Protein AF-A0A7C3TBG3-F1 (afdb_monomer_lite)

pLDDT: mean 84.42, std 11.93, range [40.38, 95.69]

Foldseek 3Di:
DDDDADDDQKDAAPVRDIAGHDPLLSVLVRVVCVVVVHHPVNVCVVLRVVLVVCVVQCWAQWPVGIDHPVPDDVVGDVPPDDPDSNSRSVRRSCVVRVLSSVLVVQVVVVDWDWDQDPVGTDIRD

Sequence (125 aa):
MSVQVIIPNRLRFWDGSEFELNDVWVQALHDKLKHNKKTLQEFLEEFGLWLRERWETRTCSSKFGIRKWDDLDEFDYEVTKIDHVSDLAEIELYHYLRAWILGLALGKAGGKVLILTKDGIVEYP

Radius of gyration: 15.28 Å; chains: 1; bounding box: 35×37×37 Å

Structure (mmCIF, N/CA/C/O backbone):
data_AF-A0A7C3TBG3-F1
#
_entry.id   AF-A0A7C3TBG3-F1
#
loop_
_atom_site.group_PDB
_atom_site.id
_atom_site.type_symbol
_atom_site.label_atom_id
_atom_site.label_alt_id
_atom_site.label_comp_id
_atom_site.label_asym_id
_atom_site.label_entity_id
_atom_site.label_seq_id
_atom_site.pdbx_PDB_ins_code
_atom_site.Cartn_x
_atom_site.Cartn_y
_atom_site.Cartn_z
_atom_site.occupancy
_atom_site.B_iso_or_equiv
_atom_site.auth_seq_id
_atom_site.auth_comp_id
_atom_site.auth_asym_id
_atom_site.auth_atom_id
_atom_site.pdbx_PDB_model_num
ATOM 1 N N . MET A 1 1 ? -8.620 18.206 19.695 1.00 40.38 1 MET A N 1
ATOM 2 C CA . MET A 1 1 ? -9.225 18.352 18.354 1.00 40.38 1 MET A CA 1
ATOM 3 C C . MET A 1 1 ? -8.674 17.232 17.487 1.00 40.38 1 MET A C 1
ATOM 5 O O . MET A 1 1 ? -7.460 17.133 17.381 1.00 40.38 1 MET A O 1
ATOM 9 N N . SER A 1 2 ? -9.514 16.335 16.969 1.00 46.81 2 SER A N 1
ATOM 10 C CA . SER A 1 2 ? -9.076 15.291 16.034 1.00 46.81 2 SER A CA 1
ATOM 11 C C . SER A 1 2 ? -8.849 15.922 14.664 1.00 46.81 2 SER A C 1
ATOM 13 O O . SER A 1 2 ? -9.791 16.460 14.087 1.00 46.81 2 SER A O 1
ATOM 15 N N . VAL A 1 3 ? -7.615 15.887 14.161 1.00 52.41 3 VAL A N 1
ATOM 16 C CA . VAL A 1 3 ? -7.312 16.282 12.781 1.00 52.41 3 VAL A CA 1
ATOM 17 C C . VAL A 1 3 ? -8.065 15.322 11.862 1.00 52.41 3 VAL A C 1
ATOM 19 O O . VAL A 1 3 ? -7.853 14.112 11.922 1.00 52.41 3 VAL A O 1
ATOM 22 N N . GLN A 1 4 ? -9.005 15.845 11.080 1.00 57.69 4 GLN A N 1
ATOM 23 C CA . GLN A 1 4 ? -9.768 15.057 10.120 1.00 57.69 4 GLN A CA 1
ATOM 24 C C . GLN A 1 4 ? -8.865 14.824 8.903 1.00 57.69 4 GLN A C 1
ATOM 26 O O . GLN A 1 4 ? -8.488 15.775 8.221 1.00 57.69 4 GLN A O 1
ATOM 31 N N . VAL A 1 5 ? -8.441 13.578 8.679 1.00 64.38 5 VAL A N 1
ATOM 32 C CA . VAL A 1 5 ? -7.566 13.230 7.552 1.00 64.38 5 VAL A CA 1
ATOM 33 C C . VAL A 1 5 ? -8.439 13.116 6.305 1.00 64.38 5 VAL A C 1
ATOM 35 O O . VAL A 1 5 ? -9.221 12.178 6.180 1.00 64.38 5 VAL A O 1
ATOM 38 N N . ILE A 1 6 ? -8.338 14.088 5.399 1.00 75.38 6 ILE A N 1
ATOM 39 C CA . ILE A 1 6 ? -9.031 14.046 4.108 1.00 75.38 6 ILE A CA 1
ATOM 40 C C . ILE A 1 6 ? -8.163 13.241 3.144 1.00 75.38 6 ILE A C 1
ATOM 42 O O . ILE A 1 6 ? -7.046 13.647 2.827 1.00 75.38 6 ILE A O 1
ATOM 46 N N . ILE A 1 7 ? -8.676 12.097 2.697 1.00 81.69 7 ILE A N 1
ATOM 47 C CA . ILE A 1 7 ? -8.017 11.246 1.706 1.00 81.69 7 ILE A CA 1
ATOM 48 C C . ILE A 1 7 ? -8.717 11.454 0.366 1.00 81.69 7 ILE A C 1
ATOM 50 O O . ILE A 1 7 ? -9.930 11.244 0.293 1.00 81.69 7 ILE A O 1
ATOM 54 N N . PRO A 1 8 ? -7.995 11.872 -0.688 1.00 84.94 8 PRO A N 1
ATOM 55 C CA . PRO A 1 8 ? -8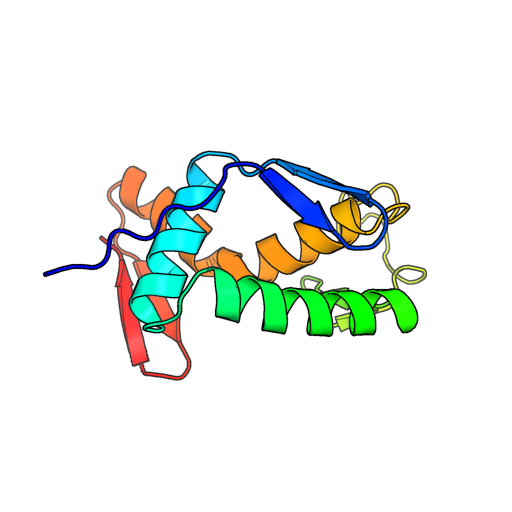.569 11.929 -2.014 1.00 84.94 8 PRO A CA 1
ATOM 56 C C . PRO A 1 8 ? -8.863 10.505 -2.482 1.00 84.94 8 PRO A C 1
ATOM 58 O O . PRO A 1 8 ? -8.078 9.582 -2.292 1.00 84.94 8 PRO A O 1
ATOM 61 N N . ASN A 1 9 ? -9.980 10.349 -3.165 1.00 87.25 9 ASN A N 1
ATOM 62 C CA . ASN A 1 9 ? -10.375 9.140 -3.877 1.00 87.25 9 ASN A CA 1
ATOM 63 C C . ASN A 1 9 ? -9.534 8.890 -5.140 1.00 87.25 9 ASN A C 1
ATOM 65 O O . ASN A 1 9 ? -9.746 7.907 -5.835 1.00 87.25 9 ASN A O 1
ATOM 69 N N . ARG A 1 10 ? -8.549 9.743 -5.437 1.00 90.19 10 ARG A N 1
ATOM 70 C CA . ARG A 1 10 ? -7.609 9.547 -6.537 1.00 90.19 10 ARG A CA 1
ATOM 71 C C . ARG A 1 10 ? -6.192 9.904 -6.116 1.00 90.19 10 ARG A C 1
ATOM 73 O O . ARG A 1 10 ? -5.956 10.979 -5.566 1.00 90.19 10 ARG A O 1
ATOM 80 N N . LEU A 1 11 ? -5.259 9.005 -6.403 1.00 88.31 11 LEU A N 1
ATOM 81 C CA . LEU A 1 11 ? -3.828 9.203 -6.215 1.00 88.31 11 LEU A CA 1
ATOM 82 C C . LEU A 1 11 ? -3.177 9.424 -7.577 1.00 88.31 11 LEU A C 1
ATOM 84 O O . LEU A 1 11 ? -3.487 8.714 -8.530 1.00 88.31 11 LEU A O 1
ATOM 88 N N . ARG A 1 12 ? -2.276 10.403 -7.661 1.00 88.88 12 ARG A N 1
ATOM 89 C CA . ARG A 1 12 ? -1.509 10.708 -8.872 1.00 88.88 12 ARG A CA 1
ATOM 90 C C . ARG A 1 12 ? -0.029 10.467 -8.619 1.00 88.88 12 ARG A C 1
ATOM 92 O O . ARG A 1 12 ? 0.496 10.925 -7.604 1.00 88.88 12 ARG A O 1
ATOM 99 N N . PHE A 1 13 ? 0.634 9.784 -9.546 1.00 88.00 13 PHE A N 1
ATOM 100 C CA . PHE A 1 13 ? 2.037 9.389 -9.422 1.00 88.00 13 PHE A CA 1
ATOM 101 C C . PHE A 1 13 ? 2.959 10.210 -10.332 1.00 88.00 13 PHE A C 1
ATOM 103 O O . PHE A 1 13 ? 2.516 11.010 -11.159 1.00 88.00 13 PHE A O 1
ATOM 110 N N . TRP A 1 14 ? 4.273 10.054 -10.141 1.00 87.50 14 TRP A N 1
ATOM 111 C CA . TRP A 1 14 ? 5.294 10.889 -10.792 1.00 87.50 14 TRP A CA 1
ATOM 112 C C . TRP A 1 14 ? 5.414 10.662 -12.303 1.00 87.50 14 TRP A C 1
ATOM 114 O O . TRP A 1 14 ? 5.908 11.540 -13.004 1.00 87.50 14 TRP A O 1
ATOM 124 N N . ASP A 1 15 ? 4.991 9.503 -12.804 1.00 86.94 15 ASP A N 1
ATOM 125 C CA . ASP A 1 15 ? 4.933 9.192 -14.236 1.00 86.94 15 ASP A CA 1
ATOM 126 C C . ASP A 1 15 ? 3.671 9.766 -14.909 1.00 86.94 15 ASP A C 1
ATOM 128 O O . ASP A 1 15 ? 3.502 9.652 -16.120 1.00 86.94 15 ASP A O 1
ATOM 132 N N . GLY A 1 16 ? 2.795 10.409 -14.128 1.00 87.44 16 GLY A N 1
ATOM 133 C CA . GLY A 1 16 ? 1.530 10.972 -14.580 1.00 87.44 16 GLY A CA 1
ATOM 134 C C . GLY A 1 16 ? 0.351 10.001 -14.523 1.00 87.44 16 GLY A C 1
ATOM 135 O O . GLY A 1 16 ? -0.766 10.453 -14.775 1.00 87.44 16 GLY A O 1
ATOM 136 N N . SER A 1 17 ? 0.570 8.729 -14.169 1.00 89.31 17 SER A N 1
ATOM 137 C CA . SER A 1 17 ? -0.502 7.751 -13.968 1.00 89.31 17 SER A CA 1
ATOM 138 C C . SER A 1 17 ? -1.347 8.086 -12.735 1.00 89.31 17 SER A C 1
ATOM 140 O O . SER A 1 17 ? -0.915 8.793 -11.814 1.00 89.31 17 SER A O 1
ATOM 142 N N . GLU A 1 18 ? -2.583 7.591 -12.731 1.00 91.94 18 GLU A N 1
ATOM 143 C CA . GLU A 1 18 ? -3.551 7.820 -11.662 1.00 91.94 18 GLU A CA 1
ATOM 144 C C . GLU A 1 18 ? -4.170 6.495 -11.218 1.00 91.94 18 GLU A C 1
ATOM 146 O O . GLU A 1 18 ? -4.406 5.608 -12.034 1.00 91.94 18 GLU A O 1
ATOM 151 N N . PHE A 1 19 ? -4.452 6.381 -9.923 1.00 90.00 19 PHE A N 1
ATOM 152 C CA . PHE A 1 19 ? -5.154 5.244 -9.335 1.00 90.00 19 PHE A CA 1
ATOM 153 C C . PHE A 1 19 ? -6.342 5.734 -8.508 1.00 90.00 19 PHE A C 1
ATOM 155 O O . PHE A 1 19 ? -6.201 6.632 -7.671 1.00 90.00 19 PHE A O 1
ATOM 162 N N . GLU A 1 20 ? -7.519 5.164 -8.756 1.00 92.31 20 GLU A N 1
ATOM 163 C CA . GLU A 1 20 ? -8.760 5.534 -8.078 1.00 92.31 20 GLU A CA 1
ATOM 164 C C . GLU A 1 20 ? -9.029 4.601 -6.892 1.00 92.31 20 GLU A C 1
ATOM 166 O O . GLU A 1 20 ? -9.107 3.383 -7.031 1.00 92.31 20 GLU A O 1
ATOM 171 N N . LEU A 1 21 ? -9.177 5.187 -5.707 1.00 91.62 21 LEU A N 1
ATOM 172 C CA . LEU A 1 21 ? -9.503 4.482 -4.477 1.00 91.62 21 LEU A CA 1
ATOM 173 C C . LEU A 1 21 ? -11.020 4.404 -4.322 1.00 91.62 21 LEU A C 1
ATOM 175 O O . LEU A 1 21 ? -11.695 5.430 -4.239 1.00 91.62 21 LEU A O 1
ATOM 179 N N . ASN A 1 22 ? -11.547 3.189 -4.187 1.00 91.75 22 ASN A N 1
ATOM 180 C CA . ASN A 1 22 ? -12.926 3.006 -3.740 1.00 91.75 22 ASN A CA 1
ATOM 181 C C . ASN A 1 22 ? -13.075 3.308 -2.233 1.00 91.75 22 ASN A C 1
ATOM 183 O O . ASN A 1 22 ? -12.093 3.383 -1.489 1.00 91.75 22 ASN A O 1
ATOM 187 N N . ASP A 1 23 ? -14.320 3.404 -1.763 1.00 90.56 23 ASP A N 1
ATOM 188 C CA . ASP A 1 23 ? -14.640 3.757 -0.372 1.00 90.56 23 ASP A CA 1
ATOM 189 C C . ASP A 1 23 ? -13.980 2.840 0.670 1.00 90.56 23 ASP A C 1
ATOM 191 O O . ASP A 1 23 ? -13.581 3.296 1.743 1.00 90.56 23 ASP A O 1
ATOM 195 N N . VAL A 1 24 ? -13.834 1.543 0.372 1.00 90.81 24 VAL A N 1
ATOM 196 C CA . VAL A 1 24 ? -13.194 0.585 1.289 1.00 90.81 24 VAL A CA 1
ATOM 197 C C . VAL A 1 24 ? -11.706 0.888 1.425 1.00 90.81 24 VAL A C 1
ATOM 199 O O . VAL A 1 24 ? -11.174 0.848 2.532 1.00 90.81 24 VAL A O 1
ATOM 202 N N . TRP A 1 25 ? -11.037 1.218 0.323 1.00 93.12 25 TRP A N 1
ATOM 203 C CA . TRP A 1 25 ? -9.615 1.553 0.320 1.00 93.12 25 TRP A CA 1
ATOM 204 C C . TRP A 1 25 ? -9.358 2.895 1.001 1.00 93.12 25 TRP A C 1
ATOM 206 O O . TRP A 1 25 ? -8.429 3.001 1.802 1.00 93.12 25 TRP A O 1
ATOM 216 N N . VAL A 1 26 ? -10.216 3.890 0.752 1.00 93.06 26 VAL A N 1
ATOM 217 C CA . VAL A 1 26 ? -10.177 5.188 1.440 1.00 93.06 26 VAL A CA 1
ATOM 218 C C . VAL A 1 26 ? -10.311 4.996 2.950 1.00 93.06 26 VAL A C 1
ATOM 220 O O . VAL A 1 26 ? -9.477 5.490 3.710 1.00 93.06 26 VAL A O 1
ATOM 223 N N . GLN A 1 27 ? -11.309 4.227 3.393 1.00 91.56 27 GLN A N 1
ATOM 224 C CA . GLN A 1 27 ? -11.528 3.965 4.814 1.00 91.56 27 GLN A CA 1
ATOM 225 C C . GLN A 1 27 ? -10.369 3.173 5.439 1.00 91.56 27 GLN A C 1
ATOM 227 O O . GLN A 1 27 ? -9.886 3.532 6.513 1.00 91.56 27 GLN A O 1
ATOM 232 N N . ALA A 1 28 ? -9.871 2.135 4.759 1.00 92.44 28 ALA A N 1
ATOM 233 C CA . ALA A 1 28 ? -8.745 1.336 5.240 1.00 92.44 28 ALA A CA 1
ATOM 234 C C . ALA A 1 28 ? -7.474 2.181 5.400 1.00 92.44 28 ALA A C 1
ATOM 236 O O . ALA A 1 28 ? -6.769 2.060 6.406 1.00 92.44 28 ALA A O 1
ATOM 237 N N . LEU A 1 29 ? -7.186 3.055 4.430 1.00 93.50 29 LEU A N 1
ATOM 238 C CA . LEU A 1 29 ? -6.048 3.964 4.501 1.00 93.50 29 LEU A CA 1
ATOM 239 C C . LEU A 1 29 ? -6.225 4.959 5.648 1.00 93.50 29 LEU A C 1
ATOM 241 O O . LEU A 1 29 ? -5.306 5.122 6.447 1.00 93.50 29 LEU A O 1
ATOM 245 N N . HIS A 1 30 ? -7.408 5.558 5.789 1.00 91.81 30 HIS A N 1
ATOM 246 C CA . HIS A 1 30 ? -7.713 6.472 6.890 1.00 91.81 30 HIS A CA 1
ATOM 247 C C . HIS A 1 30 ? -7.446 5.828 8.256 1.00 91.81 30 HIS A C 1
ATOM 249 O O . HIS A 1 30 ? -6.730 6.394 9.086 1.00 91.81 30 HIS A O 1
ATOM 255 N N . ASP A 1 31 ? -7.967 4.624 8.481 1.00 89.56 31 ASP A N 1
ATOM 256 C CA . ASP A 1 31 ? -7.853 3.945 9.771 1.00 89.56 31 ASP A CA 1
ATOM 257 C C . ASP A 1 31 ? -6.421 3.493 10.064 1.00 89.56 31 ASP A C 1
ATOM 259 O O . ASP A 1 31 ? -5.947 3.622 11.198 1.00 89.56 31 ASP A O 1
ATOM 263 N N . LYS A 1 32 ? -5.687 3.041 9.041 1.00 91.06 32 LYS A N 1
ATOM 264 C CA . LYS A 1 32 ? -4.272 2.691 9.185 1.00 91.06 32 LYS A CA 1
ATOM 265 C C . LYS A 1 32 ? -3.400 3.907 9.492 1.00 91.06 32 LYS A C 1
ATOM 267 O O . LYS A 1 32 ? -2.559 3.840 10.388 1.00 91.06 32 LYS A O 1
ATOM 272 N N . LEU A 1 33 ? -3.605 5.021 8.789 1.00 91.69 33 LEU A N 1
ATOM 273 C CA . LEU A 1 33 ? -2.875 6.267 9.037 1.00 91.69 33 LEU A CA 1
ATOM 274 C C . LEU A 1 33 ? -3.164 6.812 10.436 1.00 91.69 33 LEU A C 1
ATOM 276 O O . LEU A 1 33 ? -2.236 7.155 11.170 1.00 91.69 33 LEU A O 1
ATOM 280 N N . LYS A 1 34 ? -4.434 6.796 10.854 1.00 88.69 34 LYS A N 1
ATOM 281 C CA . LYS A 1 34 ? -4.843 7.180 12.207 1.00 88.69 34 LYS A CA 1
ATOM 282 C C . LYS A 1 34 ? -4.188 6.304 13.277 1.00 88.69 34 LYS A C 1
ATOM 284 O O . LYS A 1 34 ? -3.703 6.843 14.271 1.00 88.69 34 LYS A O 1
ATOM 289 N N . HIS A 1 35 ? -4.148 4.984 13.081 1.00 87.62 35 HIS A N 1
ATOM 290 C CA . HIS A 1 35 ? -3.482 4.059 14.003 1.00 87.62 35 HIS A CA 1
ATOM 291 C C . HIS A 1 35 ? -1.987 4.376 14.142 1.00 87.62 35 HIS A C 1
ATOM 293 O O . HIS A 1 35 ? -1.485 4.513 15.256 1.00 87.62 35 HIS A O 1
ATOM 299 N N . ASN A 1 36 ? -1.312 4.599 13.013 1.00 87.94 36 ASN A N 1
ATOM 300 C CA . ASN A 1 36 ? 0.115 4.911 12.969 1.00 87.94 36 ASN A CA 1
ATOM 301 C C . ASN A 1 36 ? 0.440 6.369 13.341 1.00 87.94 36 ASN A C 1
ATOM 303 O O . ASN A 1 36 ? 1.604 6.756 13.293 1.00 87.94 36 ASN A O 1
ATOM 307 N N . LYS A 1 37 ? -0.568 7.189 13.684 1.00 89.38 37 LYS A N 1
ATOM 308 C CA . LYS A 1 37 ? -0.433 8.639 13.926 1.00 89.38 37 LYS A CA 1
ATOM 309 C C . LYS A 1 37 ? 0.300 9.356 12.786 1.00 89.38 37 LYS A C 1
ATOM 311 O O . LYS A 1 37 ? 1.093 10.261 13.026 1.00 89.38 37 LYS A O 1
ATOM 316 N N . LYS A 1 38 ? 0.020 8.931 11.556 1.00 89.69 38 LYS A N 1
ATOM 317 C CA . LYS A 1 38 ? 0.683 9.379 10.337 1.00 89.69 38 LYS A CA 1
ATOM 318 C C . LYS A 1 38 ? -0.270 10.210 9.484 1.00 89.69 38 LYS A C 1
ATOM 320 O O . LYS A 1 38 ? -1.460 9.909 9.402 1.00 89.69 38 LYS A O 1
ATOM 325 N N . THR A 1 39 ? 0.236 11.253 8.844 1.00 91.19 39 THR A N 1
ATOM 326 C CA . THR A 1 39 ? -0.518 12.068 7.885 1.00 91.19 39 THR A CA 1
ATOM 327 C C . THR A 1 39 ? -0.543 11.423 6.498 1.00 91.19 39 THR A C 1
ATOM 329 O O . THR A 1 39 ? 0.271 10.556 6.172 1.00 91.19 39 THR A O 1
ATOM 332 N N . LEU A 1 40 ? -1.471 11.869 5.644 1.00 90.06 40 LEU A N 1
ATOM 333 C CA . LEU A 1 40 ? -1.496 11.447 4.242 1.00 90.06 40 LEU A CA 1
ATOM 334 C C . LEU A 1 40 ? -0.217 11.867 3.501 1.00 90.06 40 LEU A C 1
ATOM 336 O O . LEU A 1 40 ? 0.295 11.090 2.706 1.00 90.06 40 LEU A O 1
ATOM 340 N N . GLN A 1 41 ? 0.313 13.061 3.779 1.00 90.25 41 GLN A N 1
ATOM 341 C CA . GLN A 1 41 ? 1.514 13.573 3.114 1.00 90.25 41 GLN A CA 1
ATOM 342 C C . GLN A 1 41 ? 2.735 12.690 3.401 1.00 90.25 41 GLN A C 1
ATOM 344 O O . GLN A 1 41 ? 3.372 12.210 2.469 1.00 90.25 41 GLN A O 1
ATOM 349 N N . GLU A 1 42 ? 2.999 12.384 4.676 1.00 92.81 42 GLU A N 1
ATOM 350 C CA . GLU A 1 42 ? 4.089 11.475 5.066 1.00 92.81 42 GLU A CA 1
ATOM 351 C C . GLU A 1 42 ? 3.894 10.076 4.463 1.00 92.81 42 GLU A C 1
ATOM 353 O O . GLU A 1 42 ? 4.848 9.356 4.162 1.00 92.81 42 GLU A O 1
ATOM 358 N N . PHE A 1 43 ? 2.639 9.636 4.318 1.00 93.31 43 PHE A N 1
ATOM 359 C CA . PHE A 1 43 ? 2.340 8.382 3.639 1.00 93.31 43 PHE A CA 1
ATOM 360 C C . PHE A 1 43 ? 2.708 8.429 2.164 1.00 93.31 43 PHE A C 1
ATOM 362 O O . PHE A 1 43 ? 3.403 7.526 1.717 1.00 93.31 43 PHE A O 1
ATOM 369 N N . LEU A 1 44 ? 2.289 9.459 1.432 1.00 91.31 44 LEU A N 1
ATOM 370 C CA . LEU A 1 44 ? 2.572 9.586 0.005 1.00 91.31 44 LEU A CA 1
ATOM 371 C C . LEU A 1 44 ? 4.070 9.727 -0.274 1.00 91.31 44 LEU A C 1
ATOM 373 O O . LEU A 1 44 ? 4.548 9.178 -1.262 1.00 91.31 44 LEU A O 1
ATOM 377 N N . GLU A 1 45 ? 4.815 10.400 0.601 1.00 91.88 45 GLU A N 1
ATOM 378 C 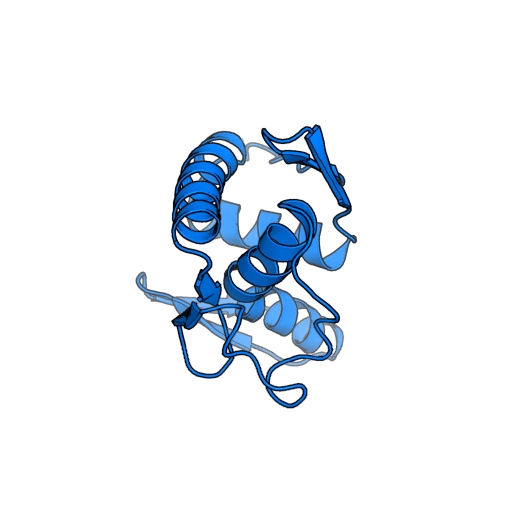CA . GLU A 1 45 ? 6.273 10.514 0.492 1.00 91.88 45 GLU A CA 1
ATOM 379 C C . GLU A 1 45 ? 6.962 9.154 0.664 1.00 91.88 45 GLU A C 1
ATOM 381 O O . GLU A 1 45 ? 7.703 8.722 -0.219 1.00 91.88 45 GLU A O 1
ATOM 386 N N . GLU A 1 46 ? 6.677 8.433 1.752 1.00 93.69 46 GLU A N 1
ATOM 387 C CA . GLU A 1 46 ? 7.272 7.111 1.990 1.00 93.69 46 GLU A CA 1
ATOM 388 C C . GLU A 1 46 ? 6.815 6.070 0.961 1.00 93.69 46 GLU A C 1
ATOM 390 O O . GLU A 1 46 ? 7.629 5.311 0.434 1.00 93.69 46 GLU A O 1
ATOM 395 N N . PHE A 1 47 ? 5.515 6.037 0.661 1.00 93.69 47 PHE A N 1
ATOM 396 C CA . PHE A 1 47 ? 4.945 5.114 -0.314 1.00 93.69 47 PHE A CA 1
ATOM 397 C C . PHE A 1 47 ? 5.478 5.411 -1.714 1.00 93.69 47 PHE A C 1
ATOM 399 O O . PHE A 1 47 ? 5.833 4.482 -2.425 1.00 93.69 47 PHE A O 1
ATOM 406 N N . GLY A 1 48 ? 5.608 6.684 -2.094 1.00 92.94 48 GLY A N 1
ATOM 407 C CA . GLY A 1 48 ? 6.163 7.087 -3.384 1.00 92.94 48 GLY A CA 1
ATOM 408 C C . GLY A 1 48 ? 7.633 6.698 -3.555 1.00 92.94 48 GLY A C 1
ATOM 409 O O . GLY A 1 48 ? 8.005 6.200 -4.617 1.00 92.94 48 GLY A O 1
ATOM 410 N N . LEU A 1 49 ? 8.462 6.866 -2.516 1.00 93.56 49 LEU A N 1
ATOM 411 C CA . LEU A 1 49 ? 9.859 6.412 -2.531 1.00 93.56 49 LEU A CA 1
ATOM 412 C C . LEU A 1 49 ? 9.952 4.894 -2.696 1.00 93.56 49 LEU A C 1
ATOM 414 O O . LEU A 1 49 ? 10.683 4.405 -3.557 1.00 93.56 49 LEU A O 1
ATOM 418 N N . TRP A 1 50 ? 9.168 4.159 -1.910 1.00 93.94 50 TRP A N 1
ATOM 419 C CA . TRP A 1 50 ? 9.122 2.704 -1.987 1.00 93.94 50 TRP A CA 1
ATOM 420 C C . TRP A 1 50 ? 8.615 2.208 -3.348 1.00 93.94 50 TRP A C 1
ATOM 422 O O . TRP A 1 50 ? 9.190 1.291 -3.933 1.00 93.94 50 TRP A O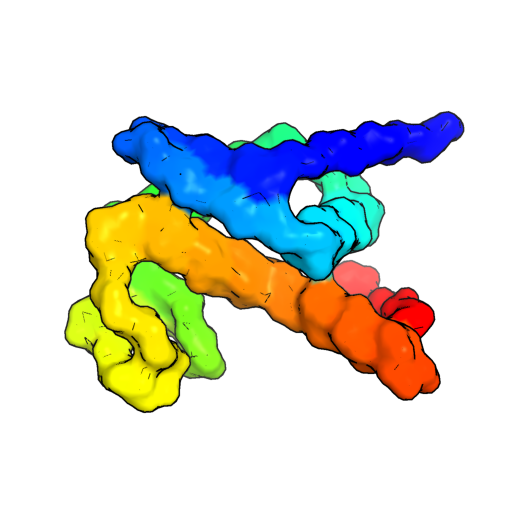 1
ATOM 432 N N . LEU A 1 51 ? 7.578 2.847 -3.892 1.00 94.88 51 LEU A N 1
ATOM 433 C CA . LEU A 1 51 ? 7.017 2.517 -5.197 1.00 94.88 51 LEU A CA 1
ATOM 434 C C . LEU A 1 51 ? 8.027 2.766 -6.322 1.00 94.88 51 LEU A C 1
ATOM 436 O O . LEU A 1 51 ? 8.109 1.978 -7.262 1.00 94.88 51 LEU A O 1
ATOM 440 N N . ARG A 1 52 ? 8.833 3.829 -6.220 1.00 95.56 52 ARG A N 1
ATOM 441 C CA . ARG A 1 52 ? 9.907 4.106 -7.180 1.00 95.56 52 ARG A CA 1
ATOM 442 C C . ARG A 1 52 ? 10.994 3.034 -7.135 1.00 95.56 52 ARG A C 1
ATOM 444 O O . ARG A 1 52 ? 11.382 2.540 -8.187 1.00 95.56 52 ARG A O 1
ATOM 451 N N . GLU A 1 53 ? 11.433 2.630 -5.945 1.00 95.69 53 GLU A N 1
ATOM 452 C CA . GLU A 1 53 ? 12.408 1.543 -5.788 1.00 95.69 53 GLU A CA 1
ATOM 453 C C . GLU A 1 53 ? 11.882 0.232 -6.397 1.00 95.69 53 GLU A C 1
ATOM 455 O O . GLU A 1 53 ? 12.582 -0.455 -7.147 1.00 95.69 53 GLU A O 1
ATOM 460 N N . ARG A 1 54 ? 10.617 -0.103 -6.126 1.00 94.81 54 ARG A N 1
ATOM 461 C CA . ARG A 1 54 ? 9.923 -1.255 -6.717 1.00 94.81 54 ARG A CA 1
ATOM 462 C C . ARG A 1 54 ? 9.889 -1.181 -8.239 1.00 94.81 54 ARG A C 1
ATOM 464 O O . ARG A 1 54 ? 10.216 -2.165 -8.902 1.00 94.81 54 ARG A O 1
ATOM 471 N N . TRP A 1 55 ? 9.566 -0.007 -8.777 1.00 94.94 55 TRP A N 1
ATOM 472 C CA . TRP A 1 55 ? 9.514 0.243 -10.212 1.00 94.94 55 TRP A CA 1
ATOM 473 C C . TRP A 1 55 ? 10.876 0.051 -10.888 1.00 94.94 55 TRP A C 1
ATOM 475 O O . TRP A 1 55 ? 11.006 -0.723 -11.835 1.00 94.94 55 TRP A O 1
ATOM 485 N N . GLU A 1 56 ? 11.915 0.698 -10.362 1.00 94.81 56 GLU A N 1
ATOM 486 C CA . GLU A 1 56 ? 13.282 0.631 -10.893 1.00 94.81 56 GLU A CA 1
ATOM 487 C C . GLU A 1 56 ? 13.863 -0.784 -10.813 1.00 94.81 56 GLU A C 1
ATOM 489 O O . GLU A 1 56 ? 14.554 -1.245 -11.723 1.00 94.81 56 GLU A O 1
ATOM 494 N N . THR A 1 57 ? 13.546 -1.510 -9.740 1.00 94.94 57 THR A N 1
ATOM 495 C CA . THR A 1 57 ? 13.991 -2.894 -9.560 1.00 94.94 57 THR A CA 1
ATOM 496 C C . THR A 1 57 ? 13.103 -3.912 -10.269 1.00 94.94 57 THR A C 1
ATOM 498 O O . THR A 1 57 ? 13.447 -5.094 -10.245 1.00 94.94 57 THR A O 1
ATOM 501 N N . ARG A 1 58 ? 12.002 -3.506 -10.914 1.00 93.56 58 ARG A N 1
ATOM 502 C CA . ARG A 1 58 ? 10.986 -4.405 -11.490 1.00 93.56 58 ARG A CA 1
ATOM 503 C C . ARG A 1 58 ? 10.498 -5.455 -10.484 1.00 93.56 58 ARG A C 1
ATOM 505 O O . ARG A 1 58 ? 10.409 -6.635 -10.822 1.00 93.56 58 ARG A O 1
ATOM 512 N N . THR A 1 59 ? 10.280 -5.062 -9.227 1.00 93.12 59 THR A N 1
ATOM 513 C CA . THR A 1 59 ? 9.789 -5.961 -8.167 1.00 93.12 59 THR A CA 1
ATOM 514 C C . THR A 1 59 ? 8.442 -5.522 -7.618 1.00 93.12 59 THR A C 1
ATOM 516 O O . THR A 1 59 ? 8.127 -4.336 -7.630 1.00 93.12 59 THR A O 1
ATOM 519 N N . CYS A 1 60 ? 7.622 -6.465 -7.159 1.00 92.00 60 CYS A N 1
ATOM 520 C CA . CYS A 1 60 ? 6.374 -6.176 -6.459 1.00 92.00 60 CYS A CA 1
ATOM 521 C C . CYS A 1 60 ? 6.129 -7.144 -5.298 1.00 92.00 60 CYS A C 1
ATOM 523 O O . CYS A 1 60 ? 6.734 -8.219 -5.208 1.00 92.00 60 CYS A O 1
ATOM 525 N N . SER A 1 61 ? 5.223 -6.764 -4.405 1.00 90.75 61 SER A N 1
ATOM 526 C CA . SER A 1 61 ? 4.666 -7.659 -3.398 1.00 90.75 61 SER A CA 1
ATOM 527 C C . SER A 1 61 ? 3.789 -8.742 -4.029 1.00 90.75 61 SER A C 1
ATOM 529 O O . SER A 1 61 ? 3.026 -8.496 -4.960 1.00 90.75 61 SER A O 1
ATOM 531 N N . SER A 1 62 ? 3.879 -9.947 -3.473 1.00 86.44 62 SER A N 1
ATOM 532 C CA . SER A 1 62 ? 3.045 -11.099 -3.802 1.00 86.44 62 SER A CA 1
ATOM 533 C C . SER A 1 62 ? 2.657 -11.876 -2.541 1.00 86.44 62 SER A C 1
ATOM 535 O O . SER A 1 62 ? 3.215 -11.660 -1.456 1.00 86.44 62 SER A O 1
ATOM 537 N N . LYS A 1 63 ? 1.775 -12.875 -2.687 1.00 80.44 63 LYS A N 1
ATOM 538 C CA . LYS A 1 63 ? 1.445 -13.818 -1.601 1.00 80.44 63 LYS A CA 1
ATOM 539 C C . LYS A 1 63 ? 2.671 -14.543 -1.022 1.00 80.44 63 LYS A C 1
ATOM 541 O O . LYS A 1 63 ? 2.638 -14.937 0.140 1.00 80.44 63 LYS A O 1
ATOM 546 N N . PHE A 1 64 ? 3.753 -14.677 -1.794 1.00 82.94 64 PHE A N 1
ATOM 547 C CA . PHE A 1 64 ? 4.997 -15.340 -1.388 1.00 82.94 64 PHE A CA 1
ATOM 548 C C . PHE A 1 64 ? 6.129 -14.368 -1.021 1.00 82.94 64 PHE A C 1
ATOM 550 O O . PHE A 1 64 ? 7.280 -14.783 -0.894 1.00 82.94 64 PHE A O 1
ATOM 557 N N . GLY A 1 65 ? 5.826 -13.079 -0.845 1.00 86.00 65 GLY A N 1
ATOM 558 C CA . GLY A 1 65 ? 6.817 -12.039 -0.576 1.00 86.00 65 GLY A CA 1
ATOM 559 C C . GLY A 1 65 ? 7.145 -11.219 -1.819 1.00 86.00 65 GLY A C 1
ATOM 560 O O . GLY A 1 65 ? 6.305 -11.048 -2.696 1.00 86.00 65 GLY A O 1
ATOM 561 N N . ILE A 1 66 ? 8.354 -10.671 -1.883 1.00 90.12 66 ILE A N 1
ATOM 562 C CA . ILE A 1 66 ? 8.771 -9.766 -2.960 1.00 90.12 66 ILE A CA 1
ATOM 563 C C . ILE A 1 66 ? 9.291 -10.585 -4.141 1.00 90.12 66 ILE A C 1
ATOM 565 O O . ILE A 1 66 ? 10.193 -11.402 -3.958 1.00 90.12 66 ILE A O 1
ATOM 569 N N . ARG A 1 67 ? 8.765 -10.341 -5.345 1.00 89.38 67 ARG A N 1
ATOM 570 C CA . ARG A 1 67 ? 9.164 -11.038 -6.579 1.00 89.38 67 ARG A CA 1
ATOM 571 C C . ARG A 1 67 ? 9.401 -10.069 -7.726 1.00 89.38 67 ARG A C 1
ATOM 573 O O . ARG A 1 67 ? 8.931 -8.935 -7.681 1.00 89.38 67 ARG A O 1
ATOM 580 N N . LYS A 1 68 ? 10.153 -10.507 -8.736 1.00 89.50 68 LYS A N 1
ATOM 581 C CA . LYS A 1 68 ? 10.269 -9.789 -10.008 1.00 89.50 68 LYS A CA 1
ATOM 582 C C . LYS A 1 68 ? 8.962 -9.922 -10.782 1.00 89.50 68 LYS A C 1
ATOM 584 O O . LYS A 1 68 ? 8.344 -10.979 -10.737 1.00 89.50 68 LYS A O 1
ATOM 589 N N . TRP A 1 69 ? 8.558 -8.874 -11.493 1.00 84.94 69 TRP A N 1
ATOM 590 C CA . TRP A 1 69 ? 7.304 -8.890 -12.260 1.00 84.94 69 TRP A CA 1
ATOM 591 C C . TRP A 1 69 ? 7.317 -9.922 -13.382 1.00 84.94 69 TRP A C 1
ATOM 593 O O . TRP A 1 69 ? 6.299 -10.542 -13.657 1.00 84.94 69 TRP A O 1
ATOM 603 N N . ASP A 1 70 ? 8.485 -10.110 -13.996 1.00 78.88 70 ASP A N 1
ATOM 604 C CA . ASP A 1 70 ? 8.684 -11.042 -15.107 1.00 78.88 70 ASP A CA 1
ATOM 605 C C . ASP A 1 70 ? 8.599 -12.518 -14.653 1.00 78.88 70 ASP A C 1
ATOM 607 O O . ASP A 1 70 ? 8.427 -13.401 -15.488 1.00 78.88 70 ASP A O 1
ATOM 611 N N . ASP A 1 71 ? 8.670 -12.767 -13.337 1.00 77.69 71 ASP A N 1
ATOM 612 C CA . ASP A 1 71 ? 8.575 -14.090 -12.704 1.00 77.69 71 ASP A CA 1
ATOM 613 C C . ASP A 1 71 ? 7.185 -14.337 -12.074 1.00 77.69 71 ASP A C 1
ATOM 615 O O . ASP A 1 71 ? 7.011 -15.277 -11.293 1.00 77.69 71 ASP A O 1
ATOM 619 N N . LEU A 1 72 ? 6.208 -13.452 -12.312 1.00 71.12 72 LEU A N 1
ATOM 620 C CA . LEU A 1 72 ? 4.842 -13.646 -11.828 1.00 71.12 72 LEU A CA 1
ATOM 621 C C . LEU A 1 72 ? 4.093 -14.588 -12.770 1.00 71.12 72 LEU A C 1
ATOM 623 O O . LEU A 1 72 ? 3.760 -14.231 -13.898 1.00 71.12 72 LEU A O 1
ATOM 627 N N . ASP A 1 73 ? 3.788 -15.781 -12.275 1.00 64.62 73 ASP A N 1
ATOM 628 C CA . ASP A 1 73 ? 2.914 -16.724 -12.966 1.00 64.62 73 ASP A CA 1
ATOM 629 C C . ASP A 1 73 ? 1.445 -16.262 -12.857 1.00 64.62 73 ASP A C 1
ATOM 631 O O . ASP A 1 73 ? 1.061 -15.635 -11.865 1.00 64.62 73 ASP A O 1
ATOM 635 N N . GLU A 1 74 ? 0.578 -16.657 -13.802 1.00 56.88 74 GLU A N 1
ATOM 636 C CA . GLU A 1 74 ? -0.881 -16.377 -13.772 1.00 56.88 74 GLU A CA 1
ATOM 637 C C . GLU A 1 74 ? -1.564 -16.811 -12.454 1.00 56.88 74 GLU A C 1
ATOM 639 O O . GLU A 1 74 ? -2.624 -16.313 -12.083 1.00 56.88 74 GLU A O 1
ATOM 644 N N . PHE A 1 75 ? -0.949 -17.738 -11.712 1.00 53.88 75 PHE A N 1
ATOM 645 C CA . PHE A 1 75 ? -1.433 -18.222 -10.417 1.00 53.88 75 PHE A CA 1
ATOM 646 C C . PHE A 1 75 ? -1.121 -17.299 -9.233 1.00 53.88 75 PHE A C 1
ATOM 648 O O . PHE A 1 75 ? -1.679 -17.498 -8.143 1.00 53.88 75 PHE A O 1
ATOM 655 N N . ASP A 1 76 ? -0.197 -16.349 -9.381 1.00 55.47 76 ASP A N 1
ATOM 656 C CA . ASP A 1 76 ? 0.174 -15.436 -8.303 1.00 55.47 76 ASP A CA 1
ATOM 657 C C . ASP A 1 76 ? -0.796 -14.256 -8.220 1.00 55.47 76 ASP A C 1
ATOM 659 O O . ASP A 1 76 ? -1.153 -13.893 -7.099 1.00 55.47 76 ASP A O 1
ATOM 663 N N . TYR A 1 77 ? -1.319 -13.775 -9.354 1.00 54.22 77 TYR A N 1
ATOM 664 C CA . TYR A 1 77 ? -2.424 -12.818 -9.460 1.00 54.22 77 TYR A CA 1
ATOM 665 C C . TYR A 1 77 ? -3.091 -12.912 -10.845 1.00 54.22 77 TYR A C 1
ATOM 667 O O . TYR A 1 77 ? -2.402 -13.156 -11.830 1.00 54.22 77 TYR A O 1
ATOM 675 N N . GLU A 1 78 ? -4.371 -12.530 -10.962 1.00 51.50 78 GLU A N 1
ATOM 676 C CA . GLU A 1 78 ? -4.957 -12.042 -12.232 1.00 51.50 78 GLU A CA 1
ATOM 677 C C . GLU A 1 78 ? -4.332 -10.684 -12.655 1.00 51.50 78 GLU A C 1
ATOM 679 O O . GLU A 1 78 ? -5.012 -9.787 -13.141 1.00 51.50 78 GLU A O 1
ATOM 684 N N . VAL A 1 79 ? -3.031 -10.471 -12.420 1.00 53.72 79 VAL A N 1
ATOM 685 C CA . VAL A 1 79 ? -2.319 -9.272 -12.869 1.00 53.72 79 VAL A CA 1
ATOM 686 C C . VAL A 1 79 ? -1.924 -9.535 -14.309 1.00 53.72 79 VAL A C 1
ATOM 688 O O . VAL A 1 79 ? -0.847 -10.038 -14.626 1.00 53.72 79 VAL A O 1
ATOM 691 N N . THR A 1 80 ? -2.835 -9.188 -15.207 1.00 56.78 80 THR A N 1
ATOM 692 C CA . THR A 1 80 ? -2.525 -8.950 -16.611 1.00 56.78 80 THR A CA 1
ATOM 693 C C . THR A 1 80 ? -1.597 -7.738 -16.705 1.00 56.78 80 THR A C 1
ATOM 695 O O . THR A 1 80 ? -2.054 -6.648 -17.010 1.00 56.78 80 THR A O 1
ATOM 698 N N . LYS A 1 81 ? -0.296 -7.960 -16.459 1.00 74.75 81 LYS A N 1
ATOM 699 C CA . LYS A 1 81 ? 0.837 -7.083 -16.809 1.00 74.75 81 LYS A CA 1
ATOM 700 C C . LYS A 1 81 ? 0.922 -5.746 -16.039 1.00 74.75 81 LYS A C 1
ATOM 702 O O . LYS A 1 81 ? -0.006 -4.955 -16.014 1.00 74.75 81 LYS A O 1
ATOM 707 N N . ILE A 1 82 ? 2.083 -5.481 -15.431 1.00 86.94 82 ILE A N 1
ATOM 708 C CA . ILE A 1 82 ? 2.407 -4.182 -14.813 1.00 86.94 82 ILE A CA 1
ATOM 709 C C . ILE A 1 82 ? 3.006 -3.295 -15.907 1.00 86.94 82 ILE A C 1
ATOM 711 O O . ILE A 1 82 ? 4.193 -3.412 -16.219 1.00 86.94 82 ILE A O 1
ATOM 715 N N . ASP A 1 83 ? 2.175 -2.453 -16.519 1.00 87.31 83 ASP A N 1
ATOM 716 C CA . ASP A 1 83 ? 2.571 -1.563 -17.618 1.00 87.31 83 ASP A CA 1
ATOM 717 C C . ASP A 1 83 ? 2.740 -0.109 -17.157 1.00 87.31 83 ASP A C 1
ATOM 719 O O . ASP A 1 83 ? 3.518 0.650 -17.746 1.00 87.31 83 ASP A O 1
ATOM 723 N N . HIS A 1 84 ? 2.063 0.267 -16.072 1.00 90.06 84 HIS A N 1
ATOM 724 C CA . HIS A 1 84 ? 2.067 1.607 -15.497 1.00 90.06 84 HIS A CA 1
ATOM 725 C C . HIS A 1 84 ? 2.376 1.593 -13.996 1.00 90.06 84 HIS A C 1
ATOM 727 O O . HIS A 1 84 ? 2.159 0.600 -13.297 1.00 90.06 84 HIS A O 1
ATOM 733 N N . VAL A 1 85 ? 2.853 2.727 -13.465 1.00 92.19 85 VAL A N 1
ATOM 734 C CA . VAL A 1 85 ? 3.099 2.867 -12.018 1.00 92.19 85 VAL A CA 1
ATOM 735 C C . VAL A 1 85 ? 1.802 2.709 -11.221 1.00 92.19 85 VAL A C 1
ATOM 737 O O . VAL A 1 85 ? 1.849 2.199 -10.105 1.00 92.19 85 VAL A O 1
ATOM 740 N N . SER A 1 86 ? 0.649 3.079 -11.787 1.00 91.81 86 SER A N 1
ATOM 741 C CA . SER A 1 86 ? -0.670 2.844 -11.187 1.00 91.81 86 SER A CA 1
ATOM 742 C C . SER A 1 86 ? -0.950 1.366 -10.912 1.00 91.81 86 SER A C 1
ATOM 744 O O . SER A 1 86 ? -1.476 1.051 -9.848 1.00 91.81 86 SER A O 1
ATOM 746 N N . ASP A 1 87 ? -0.544 0.466 -11.811 1.00 90.56 87 ASP A N 1
ATOM 747 C CA . ASP A 1 87 ? -0.783 -0.979 -11.672 1.00 90.56 87 ASP A CA 1
ATOM 748 C C . ASP A 1 87 ? 0.045 -1.534 -10.506 1.00 90.56 87 ASP A C 1
ATOM 750 O O . ASP A 1 87 ? -0.439 -2.272 -9.646 1.00 90.56 87 ASP A O 1
ATOM 754 N N . LEU A 1 88 ? 1.307 -1.101 -10.420 1.00 92.12 88 LEU A N 1
ATOM 755 C CA . LEU A 1 88 ? 2.169 -1.411 -9.285 1.00 92.12 88 LEU A CA 1
ATOM 756 C C . LEU A 1 88 ? 1.623 -0.798 -7.987 1.00 92.12 88 LEU A C 1
ATOM 758 O O . LEU A 1 88 ? 1.643 -1.446 -6.940 1.00 92.12 88 LEU A O 1
ATOM 762 N N . ALA A 1 89 ? 1.133 0.442 -8.042 1.00 93.00 89 ALA A N 1
ATOM 763 C CA . ALA A 1 89 ? 0.591 1.140 -6.885 1.00 93.00 89 ALA A CA 1
ATOM 764 C C . ALA A 1 89 ? -0.616 0.409 -6.309 1.00 93.00 89 ALA A C 1
ATOM 766 O O . ALA A 1 89 ? -0.708 0.283 -5.091 1.00 93.00 89 ALA A O 1
ATOM 767 N N . GLU A 1 90 ? -1.506 -0.098 -7.159 1.00 92.06 90 GLU A N 1
ATOM 768 C CA . GLU A 1 90 ? -2.647 -0.905 -6.744 1.00 92.06 90 GLU A CA 1
ATOM 769 C C . GLU A 1 90 ? -2.192 -2.144 -5.959 1.00 92.06 90 GLU A C 1
ATOM 771 O O . GLU A 1 90 ? -2.637 -2.361 -4.828 1.00 92.06 90 GLU A O 1
ATOM 776 N N . ILE A 1 91 ? -1.243 -2.912 -6.506 1.00 91.06 91 ILE A N 1
ATOM 777 C CA . ILE A 1 91 ? -0.712 -4.131 -5.874 1.00 91.06 91 ILE A CA 1
ATOM 778 C C . ILE A 1 91 ? -0.076 -3.817 -4.518 1.00 91.06 91 ILE A C 1
ATOM 780 O O . ILE A 1 91 ? -0.338 -4.495 -3.515 1.00 91.06 91 ILE A O 1
ATOM 784 N N . GLU A 1 92 ? 0.782 -2.802 -4.472 1.00 93.19 92 GLU A N 1
ATOM 785 C CA . GLU A 1 92 ? 1.524 -2.450 -3.265 1.00 93.19 92 GLU A CA 1
ATOM 786 C C . GLU A 1 92 ? 0.621 -1.835 -2.200 1.00 93.19 92 GLU A C 1
ATOM 788 O O . GLU A 1 92 ? 0.750 -2.138 -1.008 1.00 93.19 92 GLU A O 1
ATOM 793 N N . LEU A 1 93 ? -0.348 -1.020 -2.614 1.00 93.62 93 LEU A N 1
ATOM 794 C CA . LEU A 1 93 ? -1.322 -0.434 -1.710 1.00 93.62 93 LEU A CA 1
ATOM 795 C C . LEU A 1 93 ? -2.281 -1.494 -1.162 1.00 93.62 93 LEU A C 1
ATOM 797 O O . LEU A 1 93 ? -2.574 -1.469 0.035 1.00 93.62 93 LEU A O 1
ATOM 801 N N . TYR A 1 94 ? -2.688 -2.476 -1.972 1.00 91.69 94 TYR A N 1
ATOM 802 C CA . TYR A 1 94 ? -3.428 -3.637 -1.486 1.00 91.69 94 TYR A CA 1
ATOM 803 C C . TYR A 1 94 ? -2.640 -4.366 -0.396 1.00 91.69 94 TYR A C 1
ATOM 805 O O . TYR A 1 94 ? -3.157 -4.564 0.701 1.00 91.69 94 TYR A O 1
ATOM 813 N N . HIS A 1 95 ? -1.373 -4.717 -0.632 1.00 91.12 95 HIS A N 1
ATOM 814 C CA . HIS A 1 95 ? -0.561 -5.407 0.376 1.00 91.12 95 HIS A CA 1
ATOM 815 C C . HIS A 1 95 ? -0.348 -4.572 1.636 1.00 91.12 95 HIS A C 1
ATOM 817 O O . HIS A 1 95 ? -0.386 -5.106 2.749 1.00 91.12 95 HIS A O 1
ATOM 823 N N . TYR A 1 96 ? -0.169 -3.263 1.472 1.00 92.19 96 TYR A N 1
ATOM 824 C CA . TYR A 1 96 ? -0.089 -2.327 2.579 1.00 92.19 96 TYR A CA 1
ATOM 825 C C . TYR A 1 96 ? -1.394 -2.322 3.392 1.00 92.19 96 TYR A C 1
ATOM 827 O O . TYR A 1 96 ? -1.343 -2.379 4.622 1.00 92.19 96 TYR A O 1
ATOM 835 N N . LEU A 1 97 ? -2.563 -2.291 2.752 1.00 93.38 97 LEU A N 1
ATOM 836 C CA . LEU A 1 97 ? -3.861 -2.139 3.418 1.00 93.38 97 LEU A CA 1
ATOM 837 C C . LEU A 1 97 ? -4.578 -3.453 3.746 1.00 93.38 97 LEU A C 1
ATOM 839 O O . LEU A 1 97 ? -5.554 -3.416 4.492 1.00 93.38 97 LEU A O 1
ATOM 843 N N . ARG A 1 98 ? -4.116 -4.609 3.254 1.00 90.75 98 ARG A N 1
ATOM 844 C CA . ARG A 1 98 ? -4.881 -5.875 3.236 1.00 90.75 98 ARG A CA 1
ATOM 845 C C . ARG A 1 98 ? -5.528 -6.247 4.567 1.00 90.75 98 ARG A C 1
ATOM 847 O O . ARG A 1 98 ? -6.674 -6.675 4.587 1.00 90.75 98 ARG A O 1
ATOM 854 N N . ALA A 1 99 ? -4.818 -6.062 5.682 1.00 89.31 99 ALA A N 1
ATOM 855 C CA . ALA A 1 99 ? -5.340 -6.418 6.998 1.00 89.31 99 ALA A CA 1
ATOM 856 C C . ALA A 1 99 ? -6.475 -5.479 7.444 1.00 89.31 99 ALA A C 1
ATOM 858 O O . ALA A 1 99 ? -7.436 -5.937 8.051 1.00 89.31 99 ALA A O 1
ATOM 859 N N . TRP A 1 100 ? -6.402 -4.196 7.085 1.00 91.44 100 TRP A N 1
ATOM 860 C CA . TRP A 1 100 ? -7.443 -3.201 7.355 1.00 91.44 100 TRP A CA 1
ATOM 861 C C . TRP A 1 100 ? -8.643 -3.387 6.426 1.00 91.44 100 TRP A C 1
ATOM 863 O O . TRP A 1 100 ? -9.778 -3.334 6.886 1.00 91.44 100 TRP A O 1
ATOM 873 N N . ILE A 1 101 ? -8.407 -3.685 5.143 1.00 91.56 101 ILE A N 1
ATOM 874 C CA . ILE A 1 101 ? -9.471 -4.037 4.187 1.00 91.56 101 ILE A CA 1
ATOM 875 C C . ILE A 1 101 ? -10.235 -5.275 4.679 1.00 91.56 101 ILE A C 1
ATOM 877 O O . ILE A 1 101 ? -11.465 -5.264 4.729 1.00 91.56 101 ILE A O 1
ATOM 881 N N . LEU A 1 102 ? -9.515 -6.321 5.099 1.00 88.44 102 LEU A N 1
ATOM 882 C CA . LEU A 1 102 ? -10.117 -7.531 5.657 1.00 88.44 102 LEU A CA 1
ATOM 883 C C . LEU A 1 102 ? -10.853 -7.247 6.975 1.00 88.44 102 LEU A C 1
ATOM 885 O O . LEU A 1 102 ? -11.958 -7.749 7.171 1.00 88.44 102 LEU A O 1
ATOM 889 N N . GLY A 1 103 ? -10.273 -6.406 7.838 1.00 88.38 103 GLY A N 1
ATOM 890 C CA . GLY A 1 103 ? -10.901 -5.897 9.059 1.00 88.38 103 GLY A CA 1
ATOM 891 C C . GLY A 1 103 ? -12.272 -5.280 8.790 1.00 88.38 103 GLY A C 1
ATOM 892 O O . GLY A 1 103 ? -13.270 -5.717 9.354 1.00 88.38 103 GLY A O 1
ATOM 893 N N . LEU A 1 104 ? -12.337 -4.331 7.852 1.00 88.25 104 LEU A N 1
ATOM 894 C CA . LEU A 1 104 ? -13.580 -3.668 7.445 1.00 88.25 104 LEU A CA 1
ATOM 895 C C . LEU A 1 104 ? -14.606 -4.637 6.848 1.00 88.25 104 LEU A C 1
ATOM 897 O O . LEU A 1 104 ? -15.802 -4.505 7.111 1.00 88.25 104 LEU A O 1
ATOM 901 N N . ALA A 1 105 ? -14.164 -5.594 6.029 1.00 86.12 105 ALA A N 1
ATOM 902 C CA . ALA A 1 105 ? -15.056 -6.570 5.409 1.00 86.12 105 ALA A CA 1
ATOM 903 C C . ALA A 1 105 ? -15.699 -7.503 6.451 1.00 86.12 105 ALA A C 1
ATOM 905 O O . ALA A 1 105 ? -16.906 -7.739 6.405 1.00 86.12 105 ALA A O 1
ATOM 906 N N . LEU A 1 106 ? -14.911 -7.994 7.410 1.00 84.50 106 LEU A N 1
ATOM 907 C CA . LEU A 1 106 ? -15.386 -8.886 8.470 1.00 84.50 106 LEU A CA 1
ATOM 908 C C . LEU A 1 106 ? -16.225 -8.152 9.526 1.00 84.50 106 LEU A C 1
ATOM 910 O O . LEU A 1 106 ? -17.254 -8.686 9.939 1.00 84.50 106 LEU A O 1
ATOM 914 N N . GLY A 1 107 ? -15.854 -6.922 9.896 1.00 82.81 107 GLY A N 1
ATOM 915 C CA . GLY A 1 107 ? -16.645 -6.073 10.796 1.00 82.81 107 GLY A CA 1
ATOM 916 C C . GLY A 1 107 ? -18.050 -5.806 10.252 1.00 82.81 107 GLY A C 1
ATOM 917 O O . GLY A 1 107 ? -19.048 -5.961 10.955 1.00 82.81 107 GLY A O 1
ATOM 918 N N . LYS A 1 108 ? -18.173 -5.535 8.942 1.00 82.06 108 LYS A N 1
ATOM 919 C CA . LYS A 1 108 ? -19.481 -5.412 8.265 1.00 82.06 108 LYS A CA 1
ATOM 920 C C . LYS A 1 108 ? -20.319 -6.695 8.315 1.00 82.06 108 LYS A C 1
ATOM 922 O O . LYS A 1 108 ? -21.543 -6.613 8.266 1.00 82.06 108 LYS A O 1
ATOM 927 N N . ALA A 1 109 ? -19.681 -7.858 8.423 1.00 83.38 109 ALA A N 1
ATOM 928 C CA . ALA A 1 109 ? -20.349 -9.147 8.594 1.00 83.38 109 ALA A CA 1
ATOM 929 C C . ALA A 1 109 ? -20.648 -9.489 10.073 1.00 83.38 109 ALA A C 1
ATOM 931 O O . ALA A 1 109 ? -21.146 -10.578 10.355 1.00 83.38 109 ALA A O 1
ATOM 932 N N . GLY A 1 110 ? -20.357 -8.581 11.015 1.00 80.00 110 GLY A N 1
ATOM 933 C CA . GLY A 1 110 ? -20.560 -8.774 12.455 1.00 80.00 110 GLY A CA 1
ATOM 934 C C . GLY A 1 110 ? -19.459 -9.583 13.149 1.00 80.00 110 GLY A C 1
ATOM 935 O O . GLY A 1 110 ? -19.639 -10.008 14.292 1.00 80.00 110 GLY A O 1
ATOM 936 N N . GLY A 1 111 ? -18.337 -9.832 12.469 1.00 80.25 111 GLY A N 1
ATOM 937 C CA . GLY A 1 111 ? -17.165 -10.487 13.043 1.00 80.25 111 GLY A CA 1
ATOM 938 C C . GLY A 1 111 ? -16.225 -9.485 13.711 1.00 80.25 111 GLY A C 1
ATOM 939 O O . GLY A 1 111 ? -16.126 -8.348 13.279 1.00 80.25 111 GLY A O 1
ATOM 940 N N . LYS A 1 112 ? -15.485 -9.922 14.733 1.00 77.62 112 LYS A N 1
ATOM 941 C CA . LYS A 1 112 ? -14.392 -9.134 15.326 1.00 7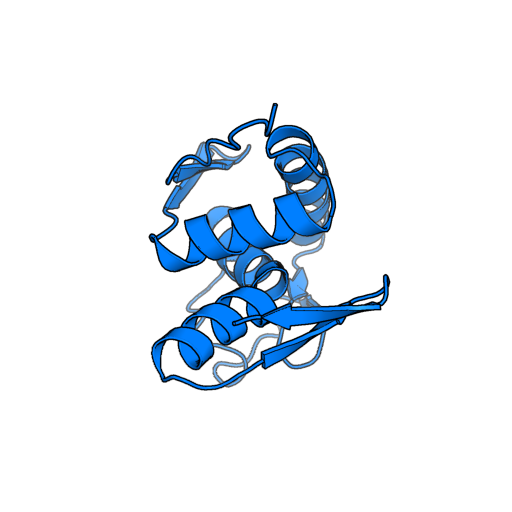7.62 112 LYS A CA 1
ATOM 942 C C . LYS A 1 112 ? -13.066 -9.526 14.696 1.00 77.62 112 LYS A C 1
ATOM 944 O O . LYS A 1 112 ? -12.815 -10.720 14.517 1.00 77.62 112 LYS A O 1
ATOM 949 N N . VAL A 1 113 ? -12.199 -8.554 14.4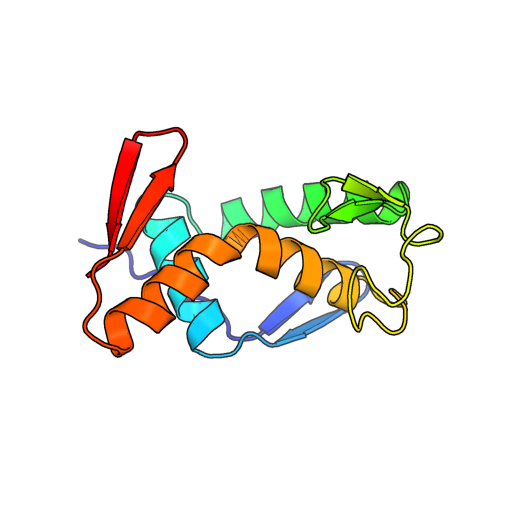22 1.00 80.19 113 VAL A N 1
ATOM 950 C CA . VAL A 1 113 ? -10.878 -8.819 13.834 1.00 80.19 113 VAL A CA 1
ATOM 951 C C . VAL A 1 113 ? -9.771 -8.309 14.736 1.00 80.19 113 VAL A C 1
ATOM 953 O O . VAL A 1 113 ? -9.806 -7.181 15.211 1.00 80.19 113 VAL A O 1
ATOM 956 N N . LEU A 1 114 ? -8.755 -9.144 14.941 1.00 82.06 114 LEU A N 1
ATOM 957 C CA . LEU A 1 114 ? -7.516 -8.759 15.604 1.00 82.06 114 LEU A CA 1
ATOM 958 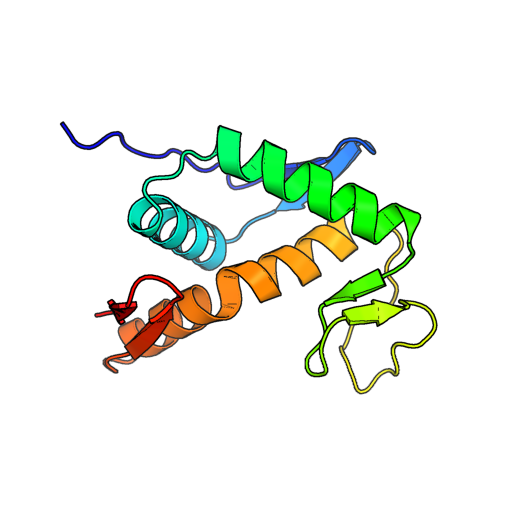C C . LEU A 1 114 ? -6.435 -8.598 14.538 1.00 82.06 114 LEU A C 1
ATOM 960 O O . LEU A 1 114 ? -6.020 -9.575 13.913 1.00 82.06 114 LEU A O 1
ATOM 964 N N . ILE A 1 115 ? -5.988 -7.365 14.317 1.00 82.88 115 ILE A N 1
ATOM 965 C CA . ILE A 1 115 ? -4.885 -7.069 13.404 1.00 82.88 115 ILE A CA 1
ATOM 966 C C . ILE A 1 115 ? -3.599 -7.019 14.224 1.00 82.88 115 ILE A C 1
ATOM 968 O O . ILE A 1 115 ? -3.428 -6.152 15.078 1.00 82.88 115 ILE A O 1
ATOM 972 N N . LEU A 1 116 ? -2.682 -7.947 13.952 1.00 81.12 116 LEU A N 1
ATOM 973 C CA . LEU A 1 116 ? -1.346 -7.930 14.541 1.00 81.12 116 LEU A CA 1
ATOM 974 C C . LEU A 1 116 ? -0.479 -6.899 13.801 1.00 81.12 116 LEU A C 1
ATOM 976 O O . LEU A 1 116 ? -0.222 -7.042 12.603 1.00 81.12 116 LEU A O 1
ATOM 980 N N . THR A 1 117 ? -0.025 -5.867 14.504 1.00 80.38 117 THR A N 1
ATOM 981 C CA . THR A 1 117 ? 0.914 -4.859 13.997 1.00 80.38 117 THR A CA 1
ATOM 982 C C . THR A 1 117 ? 2.249 -4.969 14.737 1.00 80.38 117 THR A C 1
ATOM 984 O O . THR A 1 117 ? 2.394 -5.745 15.681 1.00 80.38 117 THR A O 1
ATOM 987 N N . LYS A 1 118 ? 3.264 -4.210 14.302 1.00 76.94 118 LYS A N 1
ATOM 988 C CA . LYS A 1 118 ? 4.553 -4.150 15.017 1.00 76.94 118 LYS A CA 1
ATOM 989 C C . LYS A 1 118 ? 4.422 -3.516 16.407 1.00 76.94 118 LYS A C 1
ATOM 991 O O . LYS A 1 118 ? 5.221 -3.827 17.282 1.00 76.94 118 LYS A O 1
ATOM 996 N N . ASP A 1 119 ? 3.413 -2.669 16.593 1.00 77.12 119 ASP A N 1
ATOM 997 C CA . ASP A 1 119 ? 3.201 -1.875 17.806 1.00 77.12 119 ASP A CA 1
ATOM 998 C C . ASP A 1 119 ? 2.181 -2.511 18.766 1.00 77.12 119 ASP A C 1
ATOM 1000 O O . ASP A 1 119 ? 1.941 -1.990 19.854 1.00 77.12 119 ASP A O 1
ATOM 1004 N N . GLY A 1 120 ? 1.575 -3.642 18.384 1.00 81.12 120 GLY A N 1
ATOM 1005 C CA . GLY A 1 120 ? 0.643 -4.392 19.222 1.00 81.12 120 GLY A CA 1
ATOM 1006 C C . GLY A 1 120 ? -0.506 -5.025 18.443 1.00 81.12 120 GLY A C 1
ATOM 1007 O O . GLY A 1 120 ? -0.441 -5.225 17.233 1.00 81.12 120 GLY A O 1
ATOM 1008 N N . ILE A 1 121 ? -1.573 -5.368 19.161 1.00 83.19 121 ILE A N 1
ATOM 1009 C CA . ILE A 1 121 ? -2.808 -5.896 18.576 1.00 83.19 121 ILE A CA 1
ATOM 1010 C C . ILE A 1 121 ? -3.809 -4.750 18.457 1.00 83.19 121 ILE A C 1
ATOM 1012 O O . ILE A 1 121 ? -4.086 -4.059 19.437 1.00 83.19 121 ILE A O 1
ATOM 1016 N N . VAL A 1 122 ? -4.363 -4.567 17.263 1.00 81.56 122 VAL A N 1
ATOM 1017 C CA . VAL A 1 122 ? -5.478 -3.653 17.014 1.00 81.56 122 VAL A CA 1
ATOM 1018 C C . VAL A 1 122 ? -6.761 -4.460 16.964 1.00 81.56 122 VAL A C 1
ATOM 1020 O O . VAL A 1 122 ? -6.909 -5.341 16.117 1.00 81.56 122 VAL A O 1
ATOM 1023 N N . GLU A 1 123 ? -7.691 -4.141 17.858 1.00 78.06 123 GLU A N 1
ATOM 1024 C CA . GLU A 1 123 ? -9.056 -4.648 17.776 1.00 78.06 123 GLU A CA 1
ATOM 1025 C C . GLU A 1 123 ? -9.836 -3.808 16.767 1.00 78.06 123 GLU A C 1
ATOM 1027 O O . GLU A 1 123 ? -10.033 -2.605 16.954 1.00 78.06 123 GLU A O 1
ATOM 1032 N N . TYR A 1 124 ? -10.247 -4.449 15.680 1.00 71.50 124 TYR A N 1
ATOM 1033 C CA . TYR A 1 124 ? -11.162 -3.881 14.707 1.00 71.50 124 TYR A CA 1
ATOM 1034 C C . TYR A 1 124 ? -12.591 -4.316 15.059 1.00 71.50 124 TYR A C 1
ATOM 1036 O O . TYR A 1 124 ? -12.810 -5.522 15.248 1.00 71.50 124 TYR A O 1
ATOM 1044 N N . PRO A 1 125 ? -13.534 -3.364 15.191 1.00 58.72 125 PRO A N 1
ATOM 1045 C CA . PRO A 1 125 ? -14.935 -3.670 15.451 1.00 58.72 125 PRO A CA 1
ATOM 1046 C C . PRO A 1 125 ? -15.594 -4.421 14.293 1.00 58.72 125 PRO A C 1
ATOM 1048 O O . PRO A 1 125 ? -15.185 -4.207 13.126 1.00 58.72 125 PRO A O 1
#

Secondary structure (DSSP, 8-state):
--------SEEE-TTS-EEEPPHHHHHHHHHHHHHTT--HHHHHHHHHHHHHHHHHTTEEEETTEEEEGGG--TTT-------SHHHHHHHHHHHHHHHHHHHHHHHHTT--EEEEETTEEEEE-